Protein AF-A0A6I8M8H2-F1 (afdb_monomer_lite)

Radius of gyration: 14.69 Å; chains: 1; bounding box: 37×27×39 Å

Structure (mmCIF, N/CA/C/O backbone):
data_AF-A0A6I8M8H2-F1
#
_entry.id   AF-A0A6I8M8H2-F1
#
loop_
_atom_site.group_PDB
_atom_site.id
_atom_site.type_symbol
_atom_site.label_atom_id
_atom_site.label_alt_id
_atom_site.label_comp_id
_atom_site.label_asym_id
_atom_site.label_entity_id
_atom_site.label_seq_id
_atom_site.pdbx_PDB_ins_code
_atom_site.Cartn_x
_atom_site.Cartn_y
_atom_site.Cartn_z
_atom_site.occupancy
_atom_site.B_iso_or_equiv
_atom_site.auth_seq_id
_atom_site.auth_comp_id
_atom_site.auth_asym_id
_atom_site.auth_atom_id
_atom_site.pdbx_PDB_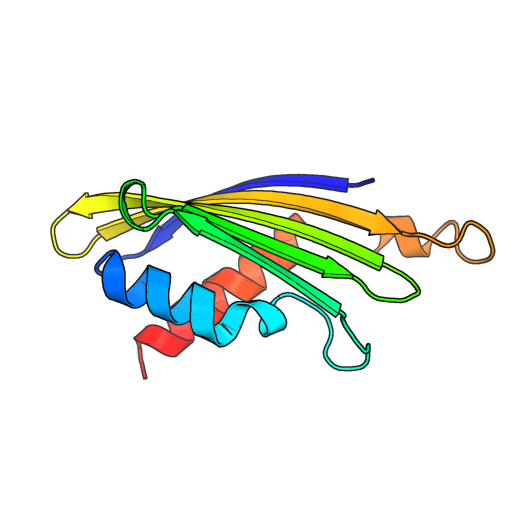model_num
ATOM 1 N N . MET A 1 1 ? 16.374 -6.637 -9.358 1.00 77.62 1 MET A N 1
ATOM 2 C CA . MET A 1 1 ? 15.023 -6.594 -8.768 1.00 77.62 1 MET A CA 1
ATOM 3 C C . MET A 1 1 ? 15.229 -6.388 -7.289 1.00 77.62 1 MET A C 1
ATOM 5 O O . MET A 1 1 ? 15.949 -7.186 -6.701 1.00 77.62 1 MET A O 1
ATOM 9 N N . GLN A 1 2 ? 14.702 -5.298 -6.747 1.00 85.94 2 GLN A N 1
ATOM 10 C CA . GLN A 1 2 ? 14.744 -5.033 -5.314 1.00 85.94 2 GLN A CA 1
ATOM 11 C C . GLN A 1 2 ? 13.428 -5.505 -4.708 1.00 85.94 2 GLN A C 1
ATOM 13 O O . GLN A 1 2 ? 12.374 -5.329 -5.321 1.00 85.94 2 GLN A O 1
ATOM 18 N N . VAL A 1 3 ? 13.507 -6.154 -3.556 1.00 90.94 3 VAL A N 1
ATOM 19 C CA . VAL A 1 3 ? 12.354 -6.694 -2.842 1.00 90.94 3 VAL A CA 1
ATOM 20 C C . VAL A 1 3 ? 12.467 -6.228 -1.407 1.00 90.94 3 VAL A C 1
ATOM 22 O O . VAL A 1 3 ? 13.546 -6.341 -0.833 1.00 90.94 3 VAL A O 1
ATOM 25 N N . GLU A 1 4 ? 11.366 -5.729 -0.867 1.00 94.75 4 GLU A N 1
ATOM 26 C CA . GLU A 1 4 ? 11.281 -5.240 0.500 1.00 94.75 4 GLU A CA 1
ATOM 27 C C . GLU A 1 4 ? 10.036 -5.808 1.179 1.00 94.75 4 GLU A C 1
ATOM 29 O O . GLU A 1 4 ? 8.981 -5.939 0.546 1.00 94.75 4 GLU A O 1
ATOM 34 N N . GLU A 1 5 ? 10.161 -6.136 2.462 1.00 96.06 5 GLU A N 1
ATOM 35 C CA . GLU A 1 5 ? 9.029 -6.501 3.309 1.00 96.06 5 GLU A CA 1
ATOM 36 C C . GLU A 1 5 ? 9.073 -5.659 4.578 1.00 96.06 5 GLU A C 1
ATOM 38 O O . GLU A 1 5 ? 10.045 -5.698 5.332 1.00 96.06 5 GLU A O 1
ATOM 43 N N . LYS A 1 6 ? 8.004 -4.901 4.824 1.00 96.50 6 LYS A N 1
ATOM 44 C CA . LYS A 1 6 ? 7.943 -3.983 5.959 1.00 96.50 6 LYS A CA 1
ATOM 45 C C . LYS A 1 6 ? 6.603 -4.050 6.666 1.00 96.50 6 LYS A C 1
ATOM 47 O O . LYS A 1 6 ? 5.559 -4.321 6.067 1.00 96.50 6 LYS A O 1
ATOM 52 N N . GLU A 1 7 ? 6.649 -3.812 7.968 1.00 97.06 7 GLU A N 1
ATOM 53 C CA . GLU A 1 7 ? 5.475 -3.761 8.823 1.00 97.06 7 GLU A CA 1
ATOM 54 C C . GLU A 1 7 ? 5.334 -2.365 9.429 1.00 97.06 7 GLU A C 1
ATOM 56 O O . GLU A 1 7 ? 6.303 -1.785 9.912 1.00 97.06 7 GLU A O 1
ATOM 61 N N . TYR A 1 8 ? 4.106 -1.861 9.432 1.00 96.62 8 TYR A N 1
ATOM 62 C CA . TYR A 1 8 ? 3.735 -0.576 10.010 1.00 96.62 8 TYR A CA 1
ATOM 63 C C . TYR A 1 8 ? 2.577 -0.775 10.979 1.00 96.62 8 TYR A C 1
ATOM 65 O O . TYR A 1 8 ? 1.731 -1.645 10.768 1.00 96.62 8 TYR A O 1
ATOM 73 N N . GLU A 1 9 ? 2.512 0.043 12.018 1.00 96.31 9 GLU A N 1
ATOM 74 C CA . GLU A 1 9 ? 1.351 0.135 12.897 1.00 96.31 9 GLU A CA 1
ATOM 75 C C . GLU A 1 9 ? 0.840 1.570 12.857 1.00 96.31 9 GLU A C 1
ATOM 77 O O . GLU A 1 9 ? 1.605 2.500 13.091 1.00 96.31 9 GLU A O 1
ATOM 82 N N . LEU A 1 10 ? -0.438 1.734 12.518 1.00 94.81 10 LEU A N 1
ATOM 83 C CA . LEU A 1 10 ? -1.100 3.032 12.461 1.00 94.81 10 LEU A CA 1
ATOM 84 C C . LEU A 1 10 ? -2.265 3.055 13.457 1.00 94.81 10 LEU A C 1
ATOM 86 O O . LEU A 1 10 ? -3.071 2.117 13.494 1.00 94.81 10 LEU A O 1
ATOM 90 N N . GLU A 1 11 ? -2.395 4.144 14.218 1.00 94.62 11 GLU A N 1
ATOM 91 C CA . GLU A 1 11 ? -3.442 4.346 15.237 1.00 94.62 11 GLU A CA 1
ATOM 92 C C . GLU A 1 11 ? -4.809 4.737 14.636 1.00 94.62 11 GLU A C 1
ATOM 94 O O . GLU A 1 11 ? -5.484 5.668 15.079 1.00 94.62 11 GLU A O 1
ATOM 99 N N . TYR A 1 12 ? -5.248 3.996 13.617 1.00 93.81 12 TYR A N 1
ATOM 100 C CA . TYR A 1 12 ? -6.544 4.186 12.968 1.00 93.81 12 TYR A CA 1
ATOM 101 C C . TYR A 1 12 ? -7.225 2.848 12.688 1.00 93.81 12 TYR A C 1
ATOM 103 O O . TYR A 1 12 ? -6.618 1.770 12.746 1.00 93.81 12 TYR A O 1
ATOM 111 N N . ASN A 1 13 ? -8.532 2.899 12.428 1.00 94.12 13 ASN A N 1
ATOM 112 C CA . ASN A 1 13 ? -9.280 1.690 12.115 1.00 94.12 13 ASN A CA 1
ATOM 113 C C . ASN A 1 13 ? -8.900 1.146 10.725 1.00 94.12 13 ASN A C 1
ATOM 115 O O . ASN A 1 13 ? -8.437 1.867 9.842 1.00 94.12 13 ASN A O 1
ATOM 119 N N . ILE A 1 14 ? -9.102 -0.160 10.558 1.00 95.31 14 ILE A N 1
ATOM 120 C CA . ILE A 1 14 ? -8.664 -0.899 9.372 1.00 95.31 14 ILE A CA 1
ATOM 121 C C . ILE A 1 14 ? -9.348 -0.442 8.082 1.00 95.31 14 ILE A C 1
ATOM 123 O O . ILE A 1 14 ? -8.732 -0.496 7.022 1.00 95.31 14 ILE A O 1
ATOM 127 N N . ASP A 1 15 ? -10.606 -0.006 8.158 1.00 93.38 15 ASP A N 1
ATOM 128 C CA . ASP A 1 15 ? -11.383 0.382 6.982 1.00 93.38 15 ASP A CA 1
ATOM 129 C C . ASP A 1 15 ? -10.900 1.725 6.426 1.00 93.38 15 ASP A C 1
ATOM 131 O O . ASP A 1 15 ? -10.682 1.834 5.220 1.00 93.38 15 ASP A O 1
ATOM 135 N N . ASP A 1 16 ? -10.638 2.705 7.292 1.00 93.56 16 ASP A N 1
ATOM 136 C CA . ASP A 1 16 ? -10.111 4.015 6.897 1.00 93.56 16 ASP A CA 1
ATOM 137 C C . ASP A 1 16 ? -8.739 3.880 6.232 1.00 93.56 16 ASP A C 1
ATOM 139 O O . ASP A 1 16 ? -8.503 4.427 5.151 1.00 93.56 16 ASP A O 1
ATOM 143 N N . ILE A 1 17 ? -7.850 3.088 6.839 1.00 95.06 17 ILE A N 1
ATOM 144 C CA . ILE A 1 17 ? -6.516 2.824 6.294 1.00 95.06 17 ILE A CA 1
ATOM 145 C C . ILE A 1 17 ? -6.620 2.093 4.953 1.00 95.06 17 ILE A C 1
ATOM 147 O O . ILE A 1 17 ? -5.974 2.504 3.989 1.00 95.06 17 ILE A O 1
ATOM 151 N N . TYR A 1 18 ? -7.429 1.029 4.871 1.00 95.44 18 TYR A N 1
ATOM 152 C CA . TYR A 1 18 ? -7.607 0.269 3.631 1.00 95.44 18 TYR A CA 1
ATOM 153 C C . TYR A 1 18 ? -8.090 1.175 2.497 1.00 95.44 18 TYR A C 1
ATOM 155 O O . TYR A 1 18 ? -7.495 1.183 1.419 1.00 95.44 18 TYR A O 1
ATOM 163 N N . ASN A 1 19 ? -9.137 1.964 2.752 1.00 94.44 19 ASN A N 1
ATOM 164 C CA . ASN A 1 19 ? -9.730 2.848 1.755 1.00 94.44 19 ASN A CA 1
ATOM 165 C C . ASN A 1 19 ? -8.731 3.913 1.294 1.00 94.44 19 ASN A C 1
ATOM 167 O O . ASN A 1 19 ? -8.602 4.154 0.097 1.00 94.44 19 ASN A O 1
ATOM 171 N N . LEU A 1 20 ? -7.952 4.497 2.207 1.00 95.00 20 LEU A N 1
ATOM 172 C CA . LEU A 1 20 ? -6.956 5.495 1.826 1.00 95.00 20 LEU A CA 1
ATOM 173 C C . LEU A 1 20 ? -5.787 4.913 1.045 1.00 95.00 20 LEU A C 1
ATOM 175 O O . LEU A 1 20 ? -5.351 5.549 0.080 1.00 95.00 20 LEU A O 1
ATOM 179 N N . VAL A 1 21 ? -5.296 3.727 1.413 1.00 95.56 21 VAL A N 1
ATOM 180 C CA . VAL A 1 21 ? -4.282 3.036 0.608 1.00 95.56 21 VAL A CA 1
ATOM 181 C C . VAL A 1 21 ? -4.850 2.734 -0.775 1.00 95.56 21 VAL A C 1
ATOM 183 O O . VAL A 1 21 ? -4.200 3.034 -1.775 1.00 95.56 21 VAL A O 1
ATOM 186 N N . PHE A 1 22 ? -6.081 2.226 -0.859 1.00 94.56 22 PHE A N 1
ATOM 187 C CA . PHE A 1 22 ? -6.740 1.962 -2.133 1.00 94.56 22 PHE A CA 1
ATOM 188 C C . PHE A 1 22 ? -6.858 3.229 -2.992 1.00 94.56 22 PHE A C 1
ATOM 190 O O . PHE A 1 22 ? -6.388 3.237 -4.131 1.00 94.56 22 PHE A O 1
ATOM 197 N N . ASP A 1 23 ? -7.404 4.318 -2.456 1.00 94.19 23 ASP A N 1
ATOM 198 C CA . ASP A 1 23 ? -7.648 5.563 -3.194 1.00 94.19 23 ASP A CA 1
ATOM 199 C C . ASP A 1 23 ? -6.355 6.272 -3.614 1.00 94.19 23 ASP A C 1
ATOM 201 O O . ASP A 1 23 ? -6.306 6.946 -4.648 1.00 94.19 23 ASP A O 1
ATOM 205 N N . ASN A 1 24 ? -5.279 6.103 -2.840 1.00 93.25 24 ASN A N 1
ATOM 206 C CA . ASN A 1 24 ? -4.011 6.793 -3.064 1.00 93.25 24 ASN A CA 1
ATOM 207 C C . ASN A 1 24 ? -2.886 5.883 -3.567 1.00 93.25 24 ASN A C 1
ATOM 209 O O . ASN A 1 24 ? -1.752 6.342 -3.677 1.00 93.25 24 ASN A O 1
ATOM 213 N N . ARG A 1 25 ? -3.160 4.625 -3.917 1.00 92.25 25 ARG A N 1
ATOM 214 C CA . ARG A 1 25 ? -2.164 3.623 -4.353 1.00 92.25 25 ARG A CA 1
ATOM 215 C C . ARG A 1 25 ? -1.166 4.119 -5.405 1.00 92.25 25 ARG A C 1
ATOM 217 O O . ARG A 1 25 ? 0.020 3.849 -5.309 1.00 92.25 25 ARG A O 1
ATOM 224 N N . LYS A 1 26 ? -1.601 4.937 -6.370 1.00 90.06 26 LYS A N 1
ATOM 225 C CA . LYS A 1 26 ? -0.720 5.487 -7.421 1.00 90.06 26 LYS A CA 1
ATOM 226 C C . LYS A 1 26 ? 0.270 6.543 -6.922 1.00 90.06 26 LYS A C 1
ATOM 228 O O . LYS A 1 26 ? 1.159 6.924 -7.669 1.00 90.06 26 LYS A O 1
ATOM 233 N N . LYS A 1 27 ? 0.117 7.052 -5.695 1.00 90.31 27 LYS A N 1
ATOM 234 C CA . LYS A 1 27 ? 1.035 8.041 -5.105 1.00 90.31 27 LYS A CA 1
ATOM 235 C C . LYS A 1 27 ? 2.360 7.436 -4.649 1.00 90.31 27 LYS A C 1
ATOM 237 O O . LYS A 1 27 ? 3.273 8.204 -4.379 1.00 90.31 27 LYS A O 1
ATOM 242 N N . ILE A 1 28 ? 2.459 6.108 -4.588 1.00 88.75 28 ILE A N 1
ATOM 243 C CA . ILE A 1 28 ? 3.690 5.398 -4.225 1.00 88.75 28 ILE A CA 1
ATOM 244 C C . ILE A 1 28 ? 4.771 5.458 -5.317 1.00 88.75 28 ILE A C 1
ATOM 246 O O . ILE A 1 28 ? 5.937 5.201 -5.045 1.00 88.75 28 ILE A O 1
ATOM 250 N N . VAL A 1 29 ? 4.396 5.785 -6.558 1.00 84.38 29 VAL A N 1
ATOM 251 C CA . VAL A 1 29 ? 5.317 5.953 -7.691 1.00 84.38 29 VAL A CA 1
ATOM 252 C C . VAL A 1 29 ? 5.423 7.417 -8.106 1.00 84.38 29 VAL A C 1
ATOM 254 O O . VAL A 1 29 ? 4.532 8.229 -7.842 1.00 84.38 29 VAL A O 1
ATOM 257 N N . GLU A 1 30 ? 6.519 7.747 -8.785 1.00 68.12 30 GLU A N 1
ATOM 258 C CA . GLU A 1 30 ? 6.790 9.084 -9.312 1.00 68.12 30 GLU A CA 1
ATOM 259 C C . GLU A 1 30 ? 5.695 9.556 -10.280 1.00 68.12 30 GLU A C 1
ATOM 261 O O . GLU A 1 30 ? 5.155 8.786 -11.072 1.00 68.12 30 GLU A O 1
ATOM 266 N N . LYS A 1 31 ? 5.361 10.849 -10.223 1.00 64.56 31 LYS A N 1
ATOM 267 C CA . LYS A 1 31 ? 4.197 11.422 -10.922 1.00 64.56 31 LYS A CA 1
ATOM 268 C C . LYS A 1 31 ? 4.383 11.605 -12.428 1.00 64.56 31 LYS A C 1
ATOM 270 O O . LYS A 1 31 ? 3.384 11.802 -13.116 1.00 64.56 31 LYS A O 1
ATOM 275 N N . ASP A 1 32 ? 5.616 11.564 -12.919 1.00 68.44 32 ASP A N 1
ATOM 276 C CA . ASP A 1 32 ? 5.937 11.974 -14.291 1.00 68.44 32 ASP A CA 1
ATOM 277 C C . ASP A 1 32 ? 5.877 10.819 -15.305 1.00 68.44 32 ASP A C 1
ATOM 279 O O . ASP A 1 32 ? 6.019 11.044 -16.507 1.00 68.44 32 ASP A O 1
ATOM 283 N N . ASP A 1 33 ? 5.602 9.595 -14.842 1.00 71.62 33 ASP A N 1
ATOM 284 C CA . ASP A 1 33 ? 5.485 8.408 -15.689 1.00 71.62 33 ASP A CA 1
ATOM 285 C C . ASP A 1 33 ? 4.020 7.978 -15.891 1.00 71.62 33 ASP A C 1
ATOM 287 O O . ASP A 1 33 ? 3.158 8.116 -15.018 1.00 71.62 33 ASP A O 1
ATOM 291 N N . ILE A 1 34 ? 3.729 7.403 -17.061 1.00 80.75 34 ILE A N 1
ATOM 292 C CA . ILE A 1 34 ? 2.420 6.803 -17.348 1.00 80.75 34 ILE A CA 1
ATOM 293 C C . ILE A 1 34 ? 2.445 5.339 -16.907 1.00 80.75 34 ILE A C 1
ATOM 295 O O . ILE A 1 34 ? 3.122 4.508 -17.517 1.00 80.75 34 ILE A O 1
ATOM 299 N N . TYR A 1 35 ? 1.650 5.025 -15.885 1.00 86.50 35 TYR A N 1
ATOM 300 C CA . TYR A 1 35 ? 1.514 3.675 -15.345 1.00 86.50 35 TYR A CA 1
ATOM 301 C C . TYR A 1 35 ? 0.219 3.010 -15.798 1.00 86.50 35 TYR A C 1
ATOM 303 O O . TYR A 1 35 ? -0.881 3.543 -15.624 1.00 86.50 35 TYR A O 1
ATOM 311 N N . THR A 1 36 ? 0.354 1.795 -16.312 1.00 89.69 36 THR A N 1
ATOM 312 C CA . THR A 1 36 ? -0.737 0.822 -16.343 1.00 89.69 36 THR A CA 1
ATOM 313 C C . THR A 1 36 ? -0.883 0.186 -14.967 1.00 89.69 36 THR A C 1
ATOM 315 O O . THR A 1 36 ? 0.100 -0.005 -14.251 1.00 89.69 36 THR A O 1
ATOM 318 N N . GLU A 1 37 ? -2.121 -0.102 -14.579 1.00 93.06 37 GLU A N 1
ATOM 319 C CA . GLU A 1 37 ? -2.449 -0.595 -13.248 1.00 93.06 37 GLU A CA 1
ATOM 320 C C . GLU A 1 37 ? -3.216 -1.911 -13.350 1.00 93.06 37 GLU A C 1
ATOM 322 O O . GLU A 1 37 ? -4.195 -2.016 -14.088 1.00 93.06 37 GLU A O 1
ATOM 327 N N . THR A 1 38 ? -2.777 -2.908 -12.588 1.00 95.31 38 THR A N 1
ATOM 328 C CA . THR A 1 38 ? -3.533 -4.141 -12.344 1.00 95.31 38 THR A CA 1
ATOM 329 C C . THR A 1 38 ? -3.819 -4.234 -10.858 1.00 95.31 38 THR A C 1
ATOM 331 O O . THR A 1 38 ? -2.892 -4.113 -10.068 1.00 95.31 38 THR A O 1
ATOM 334 N N . ILE A 1 39 ? -5.071 -4.477 -10.477 1.00 95.69 39 ILE A N 1
ATOM 335 C CA . ILE A 1 39 ? -5.496 -4.547 -9.074 1.00 95.69 39 ILE A CA 1
ATOM 336 C C . ILE A 1 39 ? -6.153 -5.900 -8.820 1.00 95.69 39 ILE A C 1
ATOM 338 O O . ILE A 1 39 ? -6.902 -6.404 -9.660 1.00 95.69 39 ILE A O 1
ATOM 342 N N . LYS A 1 40 ? -5.879 -6.481 -7.655 1.00 94.50 40 LYS A N 1
ATOM 343 C CA . LYS A 1 40 ? -6.605 -7.618 -7.096 1.00 94.50 40 LYS A CA 1
ATOM 344 C C . LYS A 1 40 ? -6.900 -7.340 -5.629 1.00 94.50 40 LYS A C 1
ATOM 346 O O . LYS A 1 40 ? -5.989 -7.176 -4.823 1.00 94.50 40 LYS A O 1
ATOM 351 N N . GLU A 1 41 ? -8.179 -7.328 -5.296 1.00 93.19 41 GLU A N 1
ATOM 352 C CA . GLU A 1 41 ? -8.660 -7.084 -3.941 1.00 93.19 41 GLU A CA 1
ATOM 353 C C . GLU A 1 41 ? -9.193 -8.378 -3.335 1.00 93.19 41 GLU A C 1
ATOM 355 O O . GLU A 1 41 ? -9.887 -9.153 -3.996 1.00 93.19 41 GLU A O 1
ATOM 360 N N . ASN A 1 42 ? -8.890 -8.601 -2.061 1.00 91.88 42 ASN A N 1
ATOM 361 C CA . ASN A 1 42 ? -9.559 -9.597 -1.241 1.00 91.88 42 ASN A CA 1
ATOM 362 C C . ASN A 1 42 ? -10.107 -8.894 0.004 1.00 91.88 42 ASN A C 1
ATOM 364 O O . ASN A 1 42 ? -9.386 -8.668 0.977 1.00 91.88 42 ASN A O 1
ATOM 368 N N . ILE A 1 43 ? -11.389 -8.532 -0.062 1.00 86.75 43 ILE A N 1
ATOM 369 C CA . ILE A 1 43 ? -12.076 -7.766 0.984 1.00 86.75 43 ILE A CA 1
ATOM 370 C C . ILE A 1 43 ? -12.182 -8.581 2.280 1.00 86.75 43 ILE A C 1
ATOM 372 O O . ILE A 1 43 ? -11.986 -8.022 3.357 1.00 86.75 43 ILE A O 1
ATOM 376 N N . GLU A 1 44 ? -12.437 -9.892 2.181 1.00 86.69 44 GLU A N 1
ATOM 377 C CA . GLU A 1 44 ? -12.576 -10.789 3.339 1.00 86.69 44 GLU A CA 1
ATOM 378 C C . GLU A 1 44 ? -11.297 -10.833 4.177 1.00 86.69 44 GLU A C 1
ATOM 380 O O . GLU A 1 44 ? -11.346 -10.720 5.400 1.00 86.69 44 GLU A O 1
ATOM 385 N N . ASN A 1 45 ? -10.145 -10.926 3.510 1.00 86.94 45 ASN A N 1
ATOM 386 C CA . ASN A 1 45 ? -8.839 -10.984 4.163 1.00 86.94 45 ASN A CA 1
ATOM 387 C C . ASN A 1 45 ? -8.176 -9.613 4.325 1.00 86.94 45 ASN A C 1
ATOM 389 O O . ASN A 1 45 ? -7.014 -9.566 4.723 1.00 86.94 45 ASN A O 1
ATOM 393 N N . LYS A 1 46 ? -8.869 -8.521 3.966 1.00 91.81 46 LYS A N 1
ATOM 394 C CA . LYS A 1 46 ? -8.312 -7.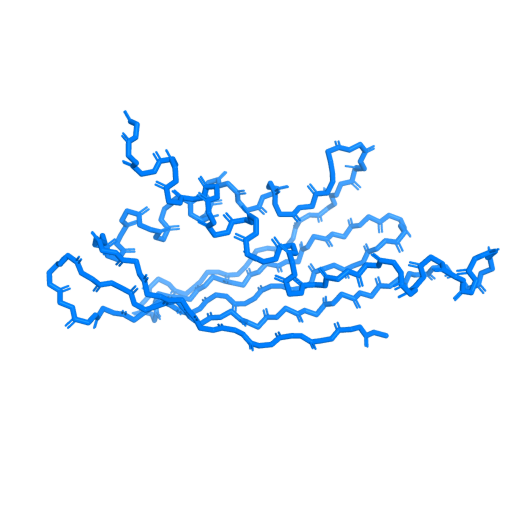162 3.910 1.00 91.81 46 LYS A CA 1
ATOM 395 C C . LYS A 1 46 ? -6.908 -7.174 3.305 1.00 91.81 46 LYS A C 1
ATOM 397 O O . LYS A 1 46 ? -5.922 -6.812 3.944 1.00 91.81 46 LYS A O 1
ATOM 402 N N . ARG A 1 47 ? -6.825 -7.649 2.063 1.00 96.38 47 ARG A N 1
ATOM 403 C CA . ARG A 1 47 ? -5.589 -7.686 1.281 1.00 96.38 47 ARG A CA 1
ATOM 404 C C . ARG A 1 47 ? -5.787 -6.956 -0.035 1.00 96.38 47 ARG A C 1
ATOM 406 O O . ARG A 1 47 ? -6.777 -7.181 -0.731 1.00 96.38 47 ARG A O 1
ATOM 413 N N . LEU A 1 48 ? -4.832 -6.103 -0.369 1.00 96.75 48 LEU A N 1
ATOM 414 C CA . LEU A 1 48 ? -4.820 -5.309 -1.585 1.00 96.75 48 LEU A CA 1
ATOM 415 C C . LEU A 1 48 ? -3.511 -5.575 -2.318 1.00 96.75 48 LEU A C 1
ATOM 417 O O . LEU A 1 48 ? -2.443 -5.173 -1.863 1.00 96.75 48 LEU A O 1
ATOM 421 N N . TYR A 1 49 ? -3.612 -6.226 -3.470 1.00 96.75 49 TYR A N 1
ATOM 422 C CA . TYR A 1 49 ? -2.493 -6.411 -4.378 1.00 96.75 49 TYR A CA 1
ATOM 423 C C . TYR A 1 49 ? -2.658 -5.502 -5.586 1.00 96.75 49 TYR A C 1
ATOM 425 O O . TYR A 1 49 ? -3.727 -5.461 -6.203 1.00 96.75 49 TYR A O 1
ATOM 433 N N . TYR A 1 50 ? -1.593 -4.814 -5.970 1.00 95.94 50 TYR A N 1
ATOM 43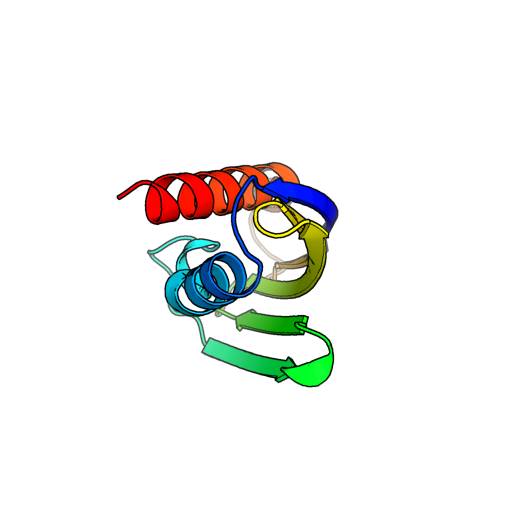4 C CA . TYR A 1 50 ? -1.575 -4.073 -7.216 1.00 95.94 50 TYR A CA 1
ATOM 435 C C . TYR A 1 50 ? -0.195 -4.048 -7.864 1.00 95.94 50 TYR A C 1
ATOM 437 O O . TYR A 1 50 ? 0.844 -4.148 -7.218 1.00 95.94 50 TYR A O 1
ATOM 445 N N . ILE A 1 51 ? -0.211 -3.917 -9.185 1.00 95.00 51 ILE A N 1
ATOM 446 C CA . ILE A 1 51 ? 0.972 -3.741 -10.017 1.00 95.00 51 ILE A CA 1
ATOM 447 C C . ILE A 1 51 ? 0.843 -2.395 -10.711 1.00 95.00 51 ILE A C 1
ATOM 449 O O . ILE A 1 51 ? -0.158 -2.150 -11.389 1.00 95.00 51 ILE A O 1
ATOM 453 N N . LEU A 1 52 ? 1.874 -1.567 -10.584 1.00 92.56 52 LEU A N 1
ATOM 454 C CA . LEU A 1 52 ? 2.062 -0.350 -11.361 1.00 92.56 52 LEU A CA 1
ATOM 455 C C . LEU A 1 52 ? 3.197 -0.575 -12.349 1.00 92.56 52 LEU A C 1
ATOM 457 O O . LEU A 1 52 ? 4.319 -0.917 -11.979 1.00 92.56 52 LEU A O 1
ATOM 461 N N . GLU A 1 53 ? 2.895 -0.415 -13.628 1.00 90.88 53 GLU A N 1
ATOM 462 C CA . GLU A 1 53 ? 3.801 -0.792 -14.700 1.00 90.88 53 GLU A CA 1
ATOM 463 C C . GLU A 1 53 ? 3.894 0.313 -15.750 1.00 90.88 53 GLU A C 1
ATOM 465 O O . GLU A 1 53 ? 2.902 0.645 -16.403 1.00 90.88 53 GLU A O 1
ATOM 470 N N . SER A 1 54 ? 5.096 0.863 -15.917 1.00 88.75 54 SER A N 1
ATOM 471 C CA . SER A 1 54 ? 5.442 1.789 -16.993 1.00 88.75 54 SER A CA 1
ATOM 472 C C . SER A 1 54 ? 6.316 1.092 -18.043 1.00 88.75 54 SER A C 1
ATOM 474 O O . SER A 1 54 ? 6.572 -0.121 -18.002 1.00 88.75 54 SER A O 1
ATOM 476 N N . LYS A 1 55 ? 6.792 1.863 -19.026 1.00 84.12 55 LYS A N 1
ATOM 477 C CA . LYS A 1 55 ? 7.799 1.379 -19.983 1.00 84.12 55 LYS A CA 1
ATOM 478 C C . LYS A 1 55 ? 9.110 1.017 -19.282 1.00 84.12 55 LYS A C 1
ATOM 480 O O . LYS A 1 55 ? 9.776 0.070 -19.690 1.00 84.12 55 LYS A O 1
ATOM 485 N N . PHE A 1 56 ? 9.455 1.738 -18.217 1.00 83.19 56 PHE A N 1
ATOM 486 C CA . PHE A 1 56 ? 10.753 1.640 -17.558 1.00 83.19 56 PHE A CA 1
ATOM 487 C C . PHE A 1 56 ? 10.732 0.726 -16.344 1.00 83.19 56 PHE A C 1
ATOM 489 O O . PHE A 1 56 ? 11.713 0.016 -16.105 1.00 83.19 56 PHE A O 1
ATOM 496 N N . ILE A 1 57 ? 9.627 0.720 -15.599 1.00 86.62 57 ILE A N 1
ATOM 497 C CA . ILE A 1 57 ? 9.574 0.079 -14.289 1.00 86.62 57 ILE A CA 1
ATOM 498 C C . ILE A 1 57 ? 8.329 -0.788 -14.134 1.00 86.62 57 ILE A C 1
ATOM 500 O O . ILE A 1 57 ? 7.281 -0.541 -14.729 1.00 86.62 57 ILE A O 1
ATOM 504 N N . LYS A 1 58 ? 8.456 -1.818 -13.306 1.00 90.31 58 LYS A N 1
ATOM 505 C CA . LYS A 1 58 ? 7.349 -2.595 -12.762 1.00 90.31 58 LYS A CA 1
ATOM 506 C C . LYS A 1 58 ? 7.472 -2.569 -11.246 1.00 90.31 58 LYS A C 1
ATOM 508 O O . LYS A 1 58 ? 8.516 -2.965 -10.726 1.00 90.31 58 LYS A O 1
ATOM 513 N N . PHE A 1 59 ? 6.420 -2.129 -10.572 1.00 92.12 59 PHE A N 1
ATOM 514 C CA . PHE A 1 59 ? 6.333 -2.112 -9.123 1.00 92.12 59 PHE A CA 1
ATOM 515 C C . PHE A 1 59 ? 5.131 -2.940 -8.682 1.00 92.12 59 PHE A C 1
ATOM 517 O O . PHE A 1 59 ? 3.991 -2.619 -9.012 1.00 92.12 59 PHE A O 1
ATOM 524 N N . GLU A 1 60 ? 5.397 -4.043 -7.998 1.00 95.38 60 GLU A N 1
ATOM 525 C CA . GLU A 1 60 ? 4.377 -4.930 -7.449 1.00 95.38 60 GLU A CA 1
ATOM 526 C C . GLU A 1 60 ? 4.276 -4.699 -5.951 1.00 95.38 60 GLU A C 1
ATOM 528 O O . GLU A 1 60 ? 5.296 -4.649 -5.265 1.00 95.38 60 GLU A O 1
ATOM 533 N N . LEU A 1 61 ? 3.055 -4.554 -5.458 1.00 96.81 61 LEU A N 1
ATOM 534 C CA . LEU A 1 61 ? 2.767 -4.193 -4.083 1.00 96.81 61 LEU A CA 1
ATOM 535 C C . LEU A 1 61 ? 1.647 -5.074 -3.548 1.00 96.81 61 LEU A C 1
ATOM 537 O O . LEU A 1 61 ? 0.623 -5.266 -4.204 1.00 96.81 61 LEU A O 1
ATOM 541 N N . ASP A 1 62 ? 1.851 -5.602 -2.350 1.00 97.56 62 ASP A N 1
ATOM 542 C CA . ASP A 1 62 ? 0.919 -6.491 -1.673 1.00 97.56 62 ASP A CA 1
ATOM 543 C C . ASP A 1 62 ? 0.762 -6.063 -0.219 1.00 97.56 62 ASP A C 1
ATOM 545 O O . ASP A 1 62 ? 1.649 -6.258 0.614 1.00 97.56 62 ASP A O 1
ATOM 549 N N . PHE A 1 63 ? -0.373 -5.438 0.067 1.00 97.69 63 PHE A N 1
ATOM 550 C CA . PHE A 1 63 ? -0.726 -4.942 1.384 1.00 97.69 63 PHE A CA 1
ATOM 551 C C . PHE A 1 63 ? -1.653 -5.935 2.070 1.00 97.69 63 PHE A C 1
ATOM 553 O O . PHE A 1 63 ? -2.709 -6.269 1.534 1.00 97.69 63 PHE A O 1
ATOM 560 N N . THR A 1 64 ? -1.310 -6.346 3.287 1.00 97.50 64 THR A N 1
ATOM 561 C CA . THR A 1 64 ? -2.205 -7.104 4.168 1.00 97.50 64 THR A CA 1
ATOM 562 C C . THR A 1 64 ? -2.457 -6.320 5.448 1.00 97.50 64 THR A C 1
ATOM 564 O O . THR A 1 64 ? -1.523 -6.005 6.192 1.00 97.50 64 THR A O 1
ATOM 567 N N . PHE A 1 65 ? -3.724 -6.034 5.727 1.00 97.25 65 PHE A N 1
ATOM 568 C CA . PHE A 1 65 ? -4.136 -5.229 6.869 1.00 97.25 65 PHE A CA 1
ATOM 569 C C . PHE A 1 65 ? -4.684 -6.129 7.977 1.00 97.25 65 PHE A C 1
ATOM 571 O O . PHE A 1 65 ? -5.573 -6.947 7.753 1.00 97.25 65 PHE A O 1
ATOM 578 N N . HIS A 1 66 ? -4.173 -5.961 9.192 1.00 96.38 66 HIS A N 1
ATOM 579 C CA . HIS A 1 66 ? -4.593 -6.720 10.363 1.00 96.38 66 HIS A CA 1
ATOM 580 C C . HIS A 1 66 ? -5.049 -5.765 11.454 1.00 96.38 66 HIS A C 1
ATOM 582 O O . HIS A 1 66 ? -4.303 -4.891 11.892 1.00 96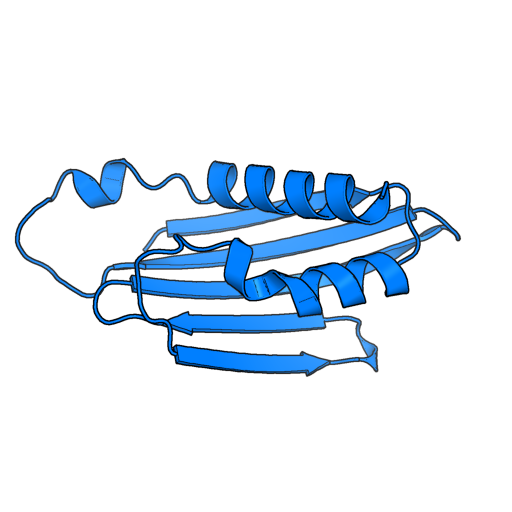.38 66 HIS A O 1
ATOM 588 N N . LYS A 1 67 ? -6.273 -5.951 11.936 1.00 94.69 67 LYS A N 1
ATOM 589 C CA . LYS A 1 67 ? -6.793 -5.176 13.058 1.00 94.69 67 LYS A CA 1
ATOM 590 C C . LYS A 1 67 ? -6.119 -5.632 14.357 1.00 94.69 67 LYS A C 1
ATOM 592 O O . LYS A 1 67 ? -6.233 -6.804 14.709 1.00 94.69 67 LYS A O 1
ATOM 597 N N . ILE A 1 68 ? -5.473 -4.714 15.077 1.00 93.69 68 ILE A N 1
ATOM 598 C CA . ILE A 1 68 ? -4.948 -4.965 16.431 1.00 93.69 68 ILE A CA 1
ATOM 599 C C . ILE A 1 68 ? -6.012 -4.595 17.470 1.00 93.69 68 ILE A C 1
ATOM 601 O O . ILE A 1 68 ? -6.306 -5.368 18.380 1.00 93.69 68 ILE A O 1
ATOM 605 N N . SER A 1 69 ? -6.627 -3.418 17.322 1.00 92.75 69 SER A N 1
ATOM 606 C CA . SER A 1 69 ? -7.668 -2.915 18.225 1.00 92.75 69 SER A CA 1
ATOM 607 C C . SER A 1 69 ? -8.754 -2.160 17.449 1.00 92.75 69 SER A C 1
ATOM 609 O O . SER A 1 69 ? -8.770 -2.160 16.219 1.00 92.75 69 SER A O 1
ATOM 611 N N . LYS A 1 70 ? -9.716 -1.527 18.136 1.00 86.25 70 LYS A N 1
ATOM 612 C CA . LYS A 1 70 ? -10.745 -0.712 17.463 1.00 86.25 70 LYS A CA 1
ATOM 613 C C . LYS A 1 70 ? -10.128 0.418 16.618 1.00 86.25 70 LYS A C 1
ATOM 615 O O . LYS A 1 70 ? -10.651 0.681 15.541 1.00 86.25 70 LYS A O 1
ATOM 620 N N . ASN A 1 71 ? -9.018 0.997 17.081 1.00 92.50 71 ASN A N 1
ATOM 621 C CA . ASN A 1 71 ? -8.326 2.135 16.469 1.00 92.50 71 ASN A CA 1
ATOM 622 C C . ASN A 1 71 ? -6.817 1.860 16.298 1.00 92.50 71 ASN A C 1
ATOM 624 O O . ASN A 1 71 ? -6.009 2.761 16.450 1.00 92.50 71 ASN A O 1
ATOM 628 N N . SER A 1 72 ? -6.412 0.614 16.057 1.00 95.06 72 SER A N 1
ATOM 629 C CA . SER A 1 72 ? -5.032 0.312 15.662 1.00 95.06 72 SER A CA 1
ATOM 630 C C . SER A 1 72 ? -5.036 -0.808 14.634 1.00 95.06 72 SER A C 1
ATOM 632 O O . SER A 1 72 ? -5.738 -1.821 14.793 1.00 95.06 72 SER A O 1
ATOM 634 N N . THR A 1 73 ? -4.255 -0.608 13.579 1.00 96.50 73 THR A N 1
ATOM 635 C CA . THR A 1 73 ? -4.129 -1.525 12.454 1.00 96.50 73 THR A CA 1
ATOM 636 C C . THR A 1 73 ? -2.663 -1.717 12.116 1.00 96.50 73 THR A C 1
ATOM 638 O O . THR A 1 73 ? -1.917 -0.760 11.918 1.00 96.50 73 THR A O 1
ATOM 641 N N . LYS A 1 74 ? -2.275 -2.981 11.975 1.00 97.56 74 LYS A N 1
ATOM 642 C CA . LYS A 1 74 ? -0.988 -3.385 11.435 1.00 97.56 74 LYS A CA 1
ATOM 643 C C . LYS A 1 74 ? -1.083 -3.557 9.927 1.00 97.56 74 LYS A C 1
ATOM 645 O O . LYS A 1 74 ? -1.953 -4.278 9.438 1.00 97.56 74 LYS A O 1
ATOM 650 N N . ILE A 1 75 ? -0.160 -2.956 9.198 1.00 97.38 75 ILE A N 1
ATOM 651 C CA . ILE A 1 75 ? -0.026 -3.084 7.751 1.00 97.38 75 ILE A CA 1
ATOM 652 C C . ILE A 1 75 ? 1.240 -3.880 7.483 1.00 97.38 75 ILE A C 1
ATOM 654 O O . ILE A 1 75 ? 2.320 -3.475 7.901 1.00 97.38 75 ILE A O 1
ATOM 658 N N . LYS A 1 76 ? 1.114 -5.004 6.786 1.00 97.62 76 LYS A N 1
ATOM 659 C CA . LYS A 1 76 ? 2.260 -5.707 6.210 1.00 97.62 76 LYS A CA 1
ATOM 660 C C . LYS A 1 76 ? 2.312 -5.396 4.729 1.00 97.62 76 LYS A C 1
ATOM 662 O O . LYS A 1 76 ? 1.288 -5.530 4.059 1.00 97.62 76 LYS A O 1
ATOM 667 N N . VAL A 1 77 ? 3.473 -4.990 4.240 1.00 96.81 77 VAL A N 1
ATOM 668 C CA . VAL A 1 77 ? 3.671 -4.637 2.838 1.00 96.81 77 VAL A CA 1
ATOM 669 C C . VAL A 1 77 ? 4.807 -5.470 2.288 1.00 96.81 77 VAL A C 1
ATOM 671 O O . VAL A 1 77 ? 5.923 -5.403 2.793 1.00 96.81 77 VAL A O 1
ATOM 674 N N . TYR A 1 78 ? 4.516 -6.224 1.237 1.00 97.12 78 TYR A N 1
ATOM 675 C CA . TYR A 1 78 ? 5.532 -6.778 0.359 1.00 97.12 78 TYR A CA 1
ATOM 676 C C . TYR A 1 78 ? 5.609 -5.919 -0.901 1.00 97.12 78 TYR A C 1
ATOM 678 O O . TYR A 1 78 ? 4.584 -5.615 -1.517 1.00 97.12 78 TYR A O 1
ATOM 686 N N . ALA A 1 79 ? 6.819 -5.535 -1.287 1.00 95.56 79 ALA A N 1
ATOM 687 C CA . ALA A 1 79 ? 7.064 -4.663 -2.420 1.00 95.56 79 ALA A CA 1
ATOM 688 C C . ALA A 1 79 ? 8.179 -5.238 -3.300 1.00 95.56 79 ALA A C 1
ATOM 690 O O . ALA A 1 79 ? 9.263 -5.553 -2.816 1.00 95.56 79 ALA A O 1
ATOM 691 N N . ALA A 1 80 ? 7.936 -5.358 -4.604 1.00 92.81 80 ALA A N 1
ATOM 692 C CA . ALA A 1 80 ? 8.924 -5.823 -5.571 1.00 92.81 80 ALA A CA 1
ATOM 693 C C . ALA A 1 80 ? 9.074 -4.821 -6.716 1.00 92.81 80 ALA A C 1
ATOM 695 O O . ALA A 1 80 ? 8.164 -4.610 -7.519 1.00 92.81 80 ALA A O 1
ATOM 696 N N . TYR A 1 81 ? 10.259 -4.228 -6.810 1.00 89.88 81 TYR A N 1
ATOM 697 C CA . TYR A 1 81 ? 10.601 -3.209 -7.790 1.00 89.88 81 TYR A CA 1
ATOM 698 C C . TYR A 1 81 ? 11.570 -3.761 -8.845 1.00 89.88 81 TYR A C 1
ATOM 700 O O . TYR A 1 81 ? 12.636 -4.325 -8.546 1.00 89.88 81 TYR A O 1
ATOM 708 N N . LYS A 1 82 ? 11.221 -3.591 -10.123 1.00 87.62 82 LYS A N 1
ATOM 709 C CA . LYS A 1 82 ? 11.993 -4.105 -11.258 1.00 87.62 82 LYS A CA 1
ATOM 710 C C . LYS A 1 82 ? 12.100 -3.083 -12.390 1.00 87.62 82 LYS A C 1
ATOM 712 O O . LYS A 1 82 ? 11.099 -2.698 -12.982 1.00 87.62 82 LYS A O 1
ATOM 717 N N . TYR A 1 83 ? 13.332 -2.764 -12.779 1.00 83.81 83 TYR A N 1
ATOM 718 C CA . TYR A 1 83 ? 13.629 -2.067 -14.031 1.00 83.81 83 TYR A CA 1
ATOM 719 C C . TYR A 1 83 ? 13.510 -3.000 -15.245 1.00 83.81 83 TYR A C 1
ATOM 721 O O . TYR A 1 83 ? 13.862 -4.182 -15.177 1.00 83.81 83 TYR A O 1
ATOM 729 N N . ARG A 1 84 ? 13.014 -2.464 -16.364 1.00 75.25 84 ARG A N 1
ATOM 730 C CA . ARG A 1 84 ? 12.763 -3.194 -17.619 1.00 75.25 84 ARG A CA 1
ATOM 731 C C . ARG A 1 84 ? 13.833 -2.985 -18.688 1.00 75.25 84 ARG A C 1
ATOM 733 O O . ARG A 1 84 ? 14.003 -3.865 -19.527 1.00 75.25 84 ARG A O 1
ATOM 740 N N . HIS A 1 85 ? 14.569 -1.874 -18.653 1.00 67.44 85 HIS A N 1
ATOM 741 C CA . HIS A 1 85 ? 15.630 -1.580 -19.621 1.00 67.44 85 HIS A CA 1
ATOM 742 C C . HIS A 1 85 ? 17.027 -1.884 -19.063 1.00 67.44 85 HIS A C 1
ATOM 744 O O . HIS A 1 85 ? 17.320 -1.604 -17.906 1.00 67.44 85 HIS A O 1
ATOM 750 N N . PHE A 1 86 ? 17.879 -2.469 -19.913 1.00 54.28 86 PHE A N 1
ATOM 751 C CA . PHE A 1 86 ? 19.212 -2.989 -19.573 1.00 54.28 86 PHE A CA 1
ATOM 752 C C . PHE A 1 86 ? 20.378 -2.047 -19.924 1.00 54.28 86 PHE A C 1
ATOM 754 O O . PHE A 1 86 ? 21.526 -2.396 -19.673 1.00 54.28 86 PHE A O 1
ATOM 761 N N . ILE A 1 87 ? 20.134 -0.884 -20.537 1.00 53.38 87 ILE A N 1
ATOM 762 C CA . ILE A 1 87 ? 21.210 -0.041 -21.081 1.00 53.38 87 ILE A CA 1
ATOM 763 C C . ILE A 1 87 ? 20.891 1.430 -20.803 1.00 53.38 87 ILE A C 1
ATOM 765 O O . ILE A 1 87 ? 20.091 2.006 -21.527 1.00 53.38 87 ILE A O 1
ATOM 769 N N . THR A 1 88 ? 21.453 1.976 -19.714 1.00 45.66 88 THR A N 1
ATOM 770 C CA . THR A 1 88 ? 22.399 3.123 -19.729 1.00 45.66 88 THR A CA 1
ATOM 771 C C . THR A 1 88 ? 22.799 3.628 -18.343 1.00 45.66 88 THR A C 1
ATOM 773 O O . THR A 1 88 ? 23.761 4.375 -18.278 1.00 45.66 88 THR A O 1
ATOM 776 N N . ASP A 1 89 ? 22.198 3.184 -17.239 1.00 46.88 89 ASP A N 1
ATOM 777 C CA . ASP A 1 89 ? 22.682 3.577 -15.908 1.00 46.88 89 ASP A CA 1
ATOM 778 C C . ASP A 1 89 ? 22.739 2.379 -14.965 1.00 46.88 89 ASP A C 1
ATOM 780 O O . ASP A 1 89 ? 21.821 2.101 -14.201 1.00 46.88 89 ASP A O 1
ATOM 784 N N . LEU A 1 90 ? 23.878 1.683 -14.965 1.00 48.53 90 LEU A N 1
ATOM 785 C CA . LEU A 1 90 ? 24.222 0.716 -13.913 1.00 48.53 90 LEU A CA 1
ATOM 786 C C . LEU A 1 90 ? 24.123 1.355 -12.502 1.00 48.53 90 LEU A C 1
ATOM 788 O O . LEU A 1 90 ? 23.979 0.648 -11.509 1.00 48.53 90 LEU A O 1
ATOM 792 N N . PHE A 1 91 ? 24.144 2.693 -12.432 1.00 52.41 91 PHE A N 1
ATOM 793 C CA . PHE A 1 91 ? 24.003 3.505 -11.226 1.00 52.41 91 PHE A CA 1
ATOM 794 C C . PHE A 1 91 ? 22.559 3.891 -10.861 1.00 52.41 91 PHE A C 1
ATOM 796 O O . PHE A 1 91 ? 22.301 4.151 -9.691 1.00 52.41 91 PHE A O 1
ATOM 803 N N . SER A 1 92 ? 21.588 3.892 -11.784 1.00 51.41 92 SER A N 1
ATOM 804 C CA . SER A 1 92 ? 20.196 4.244 -11.438 1.00 51.41 92 SER A CA 1
ATOM 805 C C . SER A 1 92 ? 19.515 3.142 -10.623 1.00 51.41 92 SER A C 1
ATOM 807 O O . SER A 1 92 ? 18.749 3.433 -9.708 1.00 51.41 92 SER A O 1
ATOM 809 N N . TYR A 1 93 ? 19.902 1.880 -10.847 1.00 50.69 93 TYR A N 1
ATOM 810 C CA . TYR A 1 93 ? 19.510 0.750 -9.997 1.00 50.69 93 TYR A CA 1
ATOM 811 C C . TYR A 1 93 ? 19.997 0.884 -8.539 1.00 50.69 93 TYR A C 1
ATOM 813 O O . TYR A 1 93 ? 19.389 0.292 -7.648 1.00 50.69 93 TYR A O 1
ATOM 821 N N . LEU A 1 94 ? 21.073 1.646 -8.288 1.00 54.41 94 LEU A N 1
ATOM 822 C CA . LEU A 1 94 ? 21.622 1.886 -6.944 1.00 54.41 94 LEU A CA 1
ATOM 823 C C . LEU A 1 94 ? 20.904 3.015 -6.187 1.00 54.41 94 LEU A C 1
ATOM 825 O O . LEU A 1 94 ? 21.070 3.112 -4.976 1.00 54.41 94 LEU A O 1
ATOM 829 N N . ASN A 1 95 ? 20.112 3.847 -6.870 1.00 61.88 95 ASN A N 1
ATOM 830 C CA . ASN A 1 95 ? 19.511 5.044 -6.271 1.00 61.88 95 ASN A CA 1
ATOM 831 C C . ASN A 1 95 ? 18.065 4.850 -5.802 1.00 61.88 95 ASN A C 1
ATOM 833 O O . ASN A 1 95 ? 17.568 5.663 -5.027 1.00 61.88 95 ASN A O 1
ATOM 837 N N . VAL A 1 96 ? 17.376 3.798 -6.251 1.00 73.75 96 VAL A N 1
ATOM 838 C CA . VAL A 1 96 ? 16.037 3.489 -5.739 1.00 73.75 96 VAL A CA 1
ATOM 839 C C . VAL A 1 96 ? 16.182 2.777 -4.408 1.00 73.75 96 VAL A C 1
ATOM 841 O O . VAL A 1 96 ? 16.796 1.714 -4.336 1.00 73.75 96 VAL A O 1
ATOM 844 N N . ASN A 1 97 ? 15.597 3.370 -3.372 1.00 85.88 97 ASN A N 1
ATOM 845 C CA . ASN A 1 97 ? 15.456 2.772 -2.057 1.00 85.88 97 ASN A CA 1
ATOM 846 C C . ASN A 1 97 ? 13.970 2.461 -1.833 1.00 85.88 97 ASN A C 1
ATOM 848 O O . ASN A 1 97 ? 13.188 3.353 -1.500 1.00 85.88 97 ASN A O 1
ATOM 852 N N . VAL A 1 98 ? 13.579 1.204 -2.071 1.00 88.00 98 VAL A N 1
ATOM 853 C CA . VAL A 1 98 ? 12.182 0.755 -1.927 1.00 88.00 98 VAL A CA 1
ATOM 854 C C . VAL A 1 98 ? 11.685 0.954 -0.498 1.00 88.00 98 VAL A C 1
ATOM 856 O O . VAL A 1 98 ? 10.549 1.380 -0.319 1.00 88.00 98 VAL A O 1
ATOM 859 N N . GLU A 1 99 ? 12.535 0.725 0.504 1.00 91.38 99 GLU A N 1
ATOM 860 C CA . GLU A 1 99 ? 12.194 0.966 1.905 1.00 91.38 99 GLU A CA 1
ATOM 861 C C . GLU A 1 99 ? 11.791 2.429 2.137 1.00 91.38 99 GLU A C 1
ATOM 863 O O . GLU A 1 99 ? 10.735 2.698 2.706 1.00 91.38 99 GLU A O 1
ATOM 868 N N . HIS 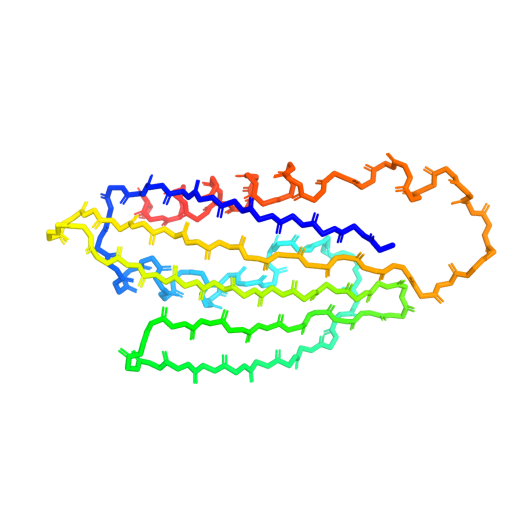A 1 100 ? 12.585 3.376 1.629 1.00 91.06 100 HIS A N 1
ATOM 869 C CA . HIS A 1 100 ? 12.289 4.802 1.776 1.00 91.06 100 HIS A CA 1
ATOM 870 C C . HIS A 1 100 ? 11.000 5.211 1.046 1.00 91.06 100 HIS A C 1
ATOM 872 O O . HIS A 1 100 ? 10.208 5.979 1.584 1.00 91.06 100 HIS A O 1
ATOM 878 N N . ILE A 1 101 ? 10.748 4.647 -0.141 1.00 91.62 101 ILE A N 1
ATOM 879 C CA . ILE A 1 101 ? 9.501 4.867 -0.891 1.00 91.62 101 ILE A CA 1
ATOM 880 C C . ILE A 1 101 ? 8.285 4.392 -0.088 1.00 91.62 101 ILE A C 1
ATOM 882 O O . ILE A 1 101 ? 7.263 5.080 -0.050 1.00 91.62 101 ILE A O 1
ATOM 886 N N . LEU A 1 102 ? 8.381 3.219 0.547 1.00 94.25 102 LEU A N 1
ATOM 887 C CA . LEU A 1 102 ? 7.306 2.702 1.390 1.00 94.25 102 LEU A CA 1
ATOM 888 C C . LEU A 1 102 ? 7.082 3.598 2.612 1.00 94.25 102 LEU A C 1
ATOM 890 O O . LEU A 1 102 ? 5.933 3.906 2.921 1.00 94.25 102 LEU A O 1
ATOM 894 N N . ASP A 1 103 ? 8.149 4.062 3.260 1.00 95.00 103 ASP A N 1
ATOM 895 C CA . ASP A 1 103 ? 8.053 4.942 4.430 1.00 95.00 103 ASP A CA 1
ATOM 896 C C . ASP A 1 103 ? 7.396 6.280 4.098 1.00 95.00 103 ASP A C 1
ATOM 898 O O . ASP A 1 103 ? 6.462 6.700 4.787 1.00 95.00 103 ASP A O 1
ATOM 902 N N . ASP A 1 104 ? 7.826 6.920 3.011 1.00 94.50 104 ASP A N 1
ATOM 903 C CA . ASP A 1 104 ? 7.239 8.173 2.538 1.00 94.50 104 ASP A CA 1
ATOM 904 C C . ASP A 1 104 ? 5.764 7.992 2.162 1.00 94.50 104 ASP A C 1
ATOM 906 O O . ASP A 1 104 ? 4.923 8.8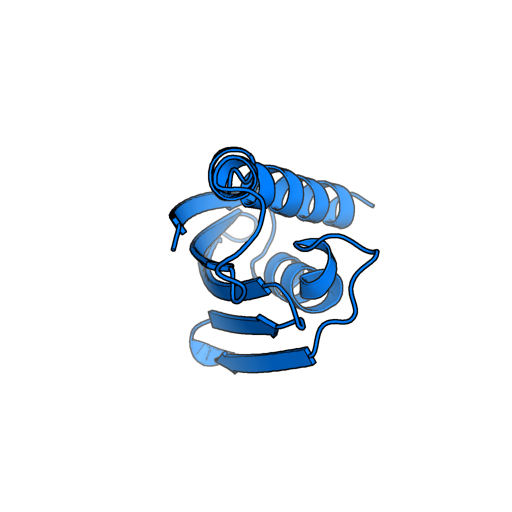47 2.460 1.00 94.50 104 ASP A O 1
ATOM 910 N N . TYR A 1 105 ? 5.424 6.858 1.544 1.00 95.19 105 TYR A N 1
ATOM 911 C CA . TYR A 1 105 ? 4.047 6.537 1.194 1.00 95.19 105 TYR A CA 1
ATOM 912 C C . TYR A 1 105 ? 3.168 6.304 2.427 1.00 95.19 105 TYR A C 1
ATOM 914 O O . TYR A 1 105 ? 2.077 6.868 2.509 1.00 95.19 105 TYR A O 1
ATOM 922 N N . ILE A 1 106 ? 3.622 5.520 3.408 1.00 95.62 106 ILE A N 1
ATOM 923 C CA . ILE A 1 106 ? 2.855 5.279 4.638 1.00 95.62 106 ILE A CA 1
ATOM 924 C C . ILE A 1 106 ? 2.676 6.572 5.431 1.00 95.62 106 ILE A C 1
ATOM 926 O O . ILE A 1 106 ? 1.562 6.858 5.874 1.00 95.62 106 ILE A O 1
ATOM 930 N N . LYS A 1 107 ? 3.716 7.406 5.525 1.00 94.81 107 LYS A N 1
ATOM 931 C CA . LYS A 1 107 ? 3.614 8.733 6.140 1.00 94.81 107 LYS A CA 1
ATOM 932 C C . LYS A 1 107 ? 2.591 9.616 5.423 1.00 94.81 107 LYS A C 1
ATOM 934 O O . LYS A 1 107 ? 1.785 10.281 6.068 1.00 94.81 107 LYS A O 1
ATOM 939 N N . TYR A 1 108 ? 2.567 9.593 4.091 1.00 94.62 108 TYR A N 1
ATOM 940 C CA . TYR A 1 108 ? 1.546 10.296 3.314 1.00 94.62 108 TYR A CA 1
ATOM 941 C C . TYR A 1 108 ? 0.123 9.808 3.636 1.00 94.62 108 TYR A C 1
ATOM 943 O O . TYR A 1 108 ? -0.796 10.625 3.739 1.00 94.62 108 TYR A O 1
ATOM 951 N N . ILE A 1 109 ? -0.075 8.495 3.795 1.00 95.19 109 ILE A N 1
ATOM 952 C CA . ILE A 1 109 ? -1.370 7.925 4.193 1.00 95.19 109 ILE A CA 1
ATOM 953 C C . ILE A 1 109 ? -1.764 8.410 5.591 1.00 95.19 109 ILE A C 1
ATOM 955 O O . ILE A 1 109 ? -2.890 8.866 5.777 1.00 95.19 109 ILE A O 1
ATOM 959 N N . GLU A 1 110 ? -0.838 8.397 6.546 1.00 93.25 110 GLU A N 1
ATOM 960 C CA . GLU A 1 110 ? -1.062 8.892 7.908 1.00 93.25 110 GLU A CA 1
ATOM 961 C C . GLU A 1 110 ? -1.437 10.388 7.930 1.00 93.25 110 GLU A C 1
ATOM 963 O O . GLU A 1 110 ? -2.415 10.793 8.563 1.00 93.25 110 GLU A O 1
ATOM 968 N N . GLU A 1 111 ? -0.737 11.223 7.159 1.00 93.38 111 GLU A N 1
ATOM 969 C CA . GLU A 1 111 ? -1.069 12.645 6.997 1.00 93.38 111 GLU A CA 1
ATOM 970 C C . GLU A 1 111 ? -2.442 12.873 6.346 1.00 93.38 111 GLU A C 1
ATOM 972 O O . GLU A 1 111 ? -3.085 13.898 6.591 1.00 93.38 111 GLU A O 1
ATOM 977 N N . LYS A 1 112 ? -2.889 11.948 5.488 1.00 91.94 112 LYS A N 1
ATOM 978 C CA . LYS A 1 112 ? -4.202 12.001 4.838 1.00 91.94 112 LYS A CA 1
ATOM 979 C C . LYS A 1 112 ? -5.343 11.608 5.765 1.00 91.94 112 LYS A C 1
ATOM 981 O O . LYS A 1 112 ? -6.416 12.174 5.600 1.00 91.94 112 LYS A O 1
ATOM 986 N N . ILE A 1 113 ? -5.119 10.699 6.714 1.00 87.50 113 ILE A N 1
ATOM 987 C CA . ILE A 1 113 ? -6.131 10.329 7.717 1.00 87.50 113 ILE A CA 1
ATOM 988 C C . ILE A 1 113 ? -6.396 11.491 8.685 1.00 87.50 113 ILE A C 1
ATOM 990 O O . ILE A 1 113 ? -7.523 11.695 9.124 1.00 87.50 113 ILE A O 1
ATOM 994 N N . ASN A 1 114 ? -5.364 12.275 9.001 1.00 78.31 114 ASN A N 1
ATOM 995 C CA . ASN A 1 114 ? -5.450 13.392 9.946 1.00 78.31 114 ASN A CA 1
ATOM 996 C C . ASN A 1 114 ? -6.118 14.672 9.395 1.00 78.31 114 ASN A C 1
ATOM 998 O O . ASN A 1 114 ? -6.191 15.666 10.120 1.00 78.31 114 ASN A O 1
ATOM 1002 N N . LYS A 1 115 ? -6.552 14.687 8.129 1.00 67.06 115 LYS A N 1
ATOM 1003 C CA . LYS A 1 115 ? -7.153 15.849 7.450 1.00 67.06 115 LYS A CA 1
ATOM 1004 C C . LYS A 1 115 ? -8.639 15.652 7.205 1.00 67.06 115 LYS A C 1
ATOM 1006 O O . LYS A 1 115 ? -9.370 16.643 7.417 1.00 67.06 115 LYS A O 1
#

Organism: NCBI:txid1130046

Sequence (115 aa):
MQVEEKEYELEYNIDDIYNLVFDNRKKIVEKDDIYTETIKENIENKRLYYILESKFIKFELDFTFHKISKNSTKIKVYAAYKYRHFITDLFSYLNVNVEHILDDYIKYIEEKINK

pLDDT: mean 87.39, std 13.13, range [45.66, 97.69]

Foldseek 3Di:
DDKDKDKDKFQAALVLLLVLCVVCVVVLDDPPFDWDKDWDDDVVQSKIWMWTDGPFKIKTKIWGWDDPDRGMIMIIIIIDIDTDDDDDPPPVVVPDDSVVSVVVVVVVSNVVSVD

Secondary structure (DSSP, 8-state):
-EEEEEEEEESS-HHHHHHHHHHHGGGGS-TTS--EEEEEEETTTTEEEEEEE-SSEEEEEEEEEEEEETTEEEEEEEEEEEE---SS-TTGGGT--HHHHHHHHHHHHHHHHT-